Protein AF-A0A3L7U438-F1 (afdb_monomer_lite)

Radius of gyration: 27.16 Å; chains: 1; bounding box: 60×30×64 Å

Structure (mmCIF, N/CA/C/O backbone):
data_AF-A0A3L7U438-F1
#
_entry.id   AF-A0A3L7U438-F1
#
loop_
_atom_site.group_PDB
_atom_site.id
_atom_site.type_symbol
_atom_site.label_atom_id
_atom_site.label_alt_id
_atom_site.label_c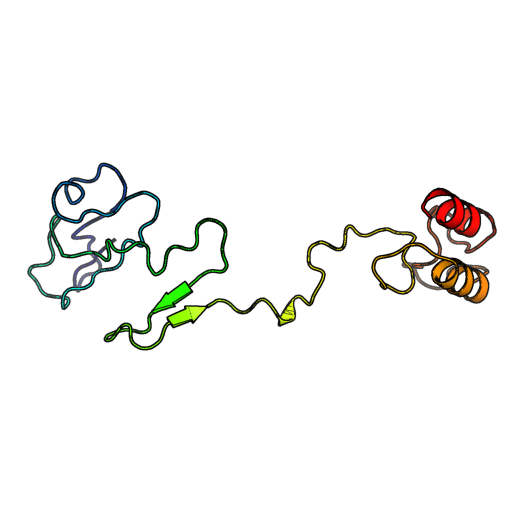omp_id
_atom_site.label_asym_id
_atom_site.label_entity_id
_atom_site.label_seq_id
_atom_site.pdbx_PDB_ins_code
_atom_site.Cartn_x
_atom_site.Cartn_y
_atom_site.Cartn_z
_atom_site.occupancy
_atom_site.B_iso_or_equiv
_atom_site.auth_seq_id
_atom_site.auth_comp_id
_atom_site.auth_asym_id
_atom_site.auth_atom_id
_atom_site.pdbx_PDB_model_num
ATOM 1 N N . THR A 1 1 ? -14.915 -8.941 23.735 1.00 68.50 1 THR A N 1
ATOM 2 C CA . THR A 1 1 ? -15.796 -9.420 24.823 1.00 68.50 1 THR A CA 1
ATOM 3 C C . THR A 1 1 ? -15.431 -8.689 26.090 1.00 68.50 1 THR A C 1
ATOM 5 O O . THR A 1 1 ? -14.265 -8.347 26.259 1.00 68.50 1 THR A O 1
ATOM 8 N N . ILE A 1 2 ? -16.406 -8.408 26.947 1.00 71.25 2 ILE A N 1
ATOM 9 C CA . ILE A 1 2 ? -16.184 -7.694 28.205 1.00 71.25 2 ILE A CA 1
ATOM 10 C C . ILE A 1 2 ? -15.933 -8.723 29.306 1.00 71.25 2 ILE A C 1
ATOM 12 O O . ILE A 1 2 ? -16.635 -9.736 29.378 1.00 71.25 2 ILE A O 1
ATOM 16 N N . LYS A 1 3 ? -14.908 -8.481 30.128 1.00 75.69 3 LYS A N 1
ATOM 17 C CA . LYS A 1 3 ? -14.477 -9.367 31.211 1.00 75.69 3 LYS A CA 1
ATOM 18 C C . LYS A 1 3 ? -14.598 -8.677 32.569 1.00 75.69 3 LYS A C 1
ATOM 20 O O . LYS A 1 3 ? -14.417 -7.466 32.653 1.00 75.69 3 LYS A O 1
ATOM 25 N N . ASP A 1 4 ? -14.879 -9.449 33.613 1.00 73.94 4 ASP A N 1
ATOM 26 C CA . ASP A 1 4 ? -14.794 -8.976 34.994 1.00 73.94 4 ASP A CA 1
ATOM 27 C C . ASP A 1 4 ? -13.340 -8.909 35.500 1.00 73.94 4 ASP A C 1
ATOM 29 O O . ASP A 1 4 ? -12.386 -9.248 34.794 1.00 73.94 4 ASP A O 1
ATOM 33 N N . ALA A 1 5 ? -13.163 -8.479 36.753 1.00 76.06 5 ALA A N 1
ATOM 34 C CA . ALA A 1 5 ? -11.854 -8.386 37.406 1.00 76.06 5 ALA A CA 1
ATOM 35 C C . ALA A 1 5 ? -11.143 -9.743 37.595 1.00 76.06 5 ALA A C 1
ATOM 37 O O . ALA A 1 5 ? -9.959 -9.764 37.918 1.00 76.06 5 ALA A O 1
ATOM 38 N N . SER A 1 6 ? -11.849 -10.861 37.404 1.00 88.19 6 SER A N 1
ATOM 39 C CA . SER A 1 6 ? -11.295 -12.222 37.422 1.00 88.19 6 SER A CA 1
ATOM 40 C C . SER A 1 6 ? -11.043 -12.760 36.007 1.00 88.19 6 SER A C 1
ATOM 42 O O . SER A 1 6 ? -10.848 -13.959 35.831 1.00 88.19 6 SER A O 1
ATOM 44 N N . GLU A 1 7 ? -11.080 -11.886 34.996 1.00 81.12 7 GLU A N 1
ATOM 45 C CA . GLU A 1 7 ? -10.982 -12.196 33.567 1.00 81.12 7 GLU A CA 1
ATOM 46 C C . GLU A 1 7 ? -12.106 -13.084 33.002 1.00 81.12 7 GLU A C 1
ATOM 48 O O . GLU A 1 7 ? -12.023 -13.539 31.853 1.00 81.12 7 GLU A O 1
ATOM 53 N N . THR A 1 8 ? -13.183 -13.298 33.758 1.00 84.62 8 THR A N 1
ATOM 54 C CA . THR A 1 8 ? -14.337 -14.067 33.287 1.00 84.62 8 THR A CA 1
ATOM 55 C C . THR A 1 8 ? -15.117 -13.223 32.298 1.00 84.62 8 THR A C 1
ATOM 57 O O . THR A 1 8 ? -15.425 -12.065 32.568 1.00 84.62 8 THR A O 1
ATOM 60 N N . VAL A 1 9 ? -15.458 -13.789 31.140 1.00 77.62 9 VAL A N 1
ATOM 61 C CA . VAL A 1 9 ? -16.299 -13.097 30.157 1.00 77.62 9 VAL A CA 1
ATOM 62 C C . VAL A 1 9 ? -17.699 -12.915 30.738 1.00 77.62 9 VAL A C 1
ATOM 64 O O . VAL A 1 9 ? -18.395 -13.893 30.994 1.00 77.62 9 VAL A O 1
ATOM 67 N N . VAL A 1 10 ? -18.105 -11.661 30.919 1.00 75.81 10 VAL A N 1
ATOM 68 C CA . VAL A 1 10 ? -19.432 -11.284 31.424 1.00 75.81 10 VAL A CA 1
ATOM 69 C C . VAL A 1 10 ? -20.386 -10.873 30.303 1.00 75.81 10 VAL A C 1
ATOM 71 O O . VAL A 1 10 ? -21.597 -10.998 30.468 1.00 75.81 10 VAL A O 1
ATOM 74 N N . ALA A 1 11 ? -19.867 -10.431 29.148 1.00 73.62 11 ALA A N 1
ATOM 75 C CA . ALA A 1 11 ? -20.690 -10.070 27.994 1.00 73.62 11 ALA A CA 1
ATOM 76 C C . ALA A 1 11 ? -19.946 -10.150 26.636 1.00 73.62 11 ALA A C 1
ATOM 78 O O . ALA A 1 11 ? -18.720 -9.995 26.557 1.00 73.62 11 ALA A O 1
ATOM 79 N N . GLY A 1 12 ? -20.704 -10.349 25.551 1.00 67.94 12 GLY A N 1
ATOM 80 C CA . GLY A 1 12 ? -20.227 -10.456 24.161 1.00 67.94 12 GLY A CA 1
ATOM 81 C C . GLY A 1 12 ? -19.971 -11.900 23.680 1.00 67.94 12 GLY A C 1
ATOM 82 O O . GLY A 1 12 ? -20.107 -12.832 24.473 1.00 67.94 12 GLY A O 1
ATOM 83 N N . PRO A 1 13 ? -19.560 -12.119 22.410 1.00 64.31 13 PRO A N 1
ATOM 84 C CA . PRO A 1 13 ? -19.243 -11.125 21.375 1.00 64.31 13 PRO A CA 1
ATOM 85 C C . PRO A 1 13 ? -20.481 -10.354 20.900 1.00 64.31 13 PRO A C 1
ATOM 87 O O . PRO A 1 13 ? -21.585 -10.888 20.892 1.00 64.31 13 PRO A O 1
ATOM 90 N N . PHE A 1 14 ? -20.279 -9.087 20.548 1.00 68.88 14 PHE A N 1
ATOM 91 C CA . PHE A 1 14 ? -21.320 -8.192 20.045 1.00 68.88 14 PHE A CA 1
ATOM 92 C C . PHE A 1 14 ? -21.117 -7.985 18.543 1.00 68.88 14 PHE A C 1
ATOM 94 O O . PHE A 1 14 ? -19.987 -8.055 18.062 1.00 68.88 14 PHE A O 1
ATOM 101 N N . GLY A 1 15 ? -22.219 -7.812 17.823 1.00 61.34 15 GLY A N 1
ATOM 102 C CA . GLY A 1 15 ? -22.281 -7.707 16.368 1.00 61.34 15 GLY A CA 1
ATOM 103 C C . GLY A 1 15 ? -23.725 -7.847 15.880 1.00 61.34 15 GLY A C 1
ATOM 104 O O . GLY A 1 15 ? -24.647 -7.998 16.697 1.00 61.34 15 GLY A O 1
ATOM 105 N N . GLU A 1 16 ? -23.910 -7.821 14.560 1.00 61.69 16 GLU A N 1
ATOM 106 C CA . GLU A 1 16 ? -25.215 -7.982 13.908 1.00 61.69 16 GLU A CA 1
ATOM 107 C C . GLU A 1 16 ? -25.943 -9.239 14.433 1.00 61.69 16 GLU A C 1
ATOM 109 O O . GLU A 1 16 ? -25.401 -10.346 14.426 1.00 61.69 16 GLU A O 1
ATOM 114 N N . GLY A 1 17 ? -27.168 -9.064 14.948 1.00 60.84 17 GLY A N 1
ATOM 115 C CA . GLY A 1 17 ? -28.008 -10.158 15.460 1.00 60.84 17 GLY A CA 1
ATOM 116 C C . GLY A 1 17 ? -27.777 -10.583 16.920 1.00 60.84 17 GLY A C 1
ATOM 117 O O . GLY A 1 17 ? -28.431 -11.516 17.391 1.00 60.84 17 GLY A O 1
ATOM 118 N N . SER A 1 18 ? -26.886 -9.920 17.666 1.00 64.38 18 SER A N 1
ATOM 119 C CA . SER A 1 18 ? -26.721 -10.158 19.112 1.00 64.38 18 SER A CA 1
ATOM 120 C C . SER A 1 18 ? -27.888 -9.583 19.938 1.00 64.38 18 SER A C 1
ATOM 122 O O . SER A 1 18 ? -28.585 -8.679 19.497 1.00 64.38 18 SER A O 1
ATOM 124 N N . VAL A 1 19 ? -28.127 -10.078 21.161 1.00 63.56 19 VAL A N 1
ATOM 125 C CA . VAL A 1 19 ? -29.256 -9.622 22.013 1.00 63.56 19 VAL A CA 1
ATOM 126 C C . VAL A 1 19 ? -29.200 -8.109 22.320 1.00 63.56 19 VAL A C 1
ATOM 128 O O . VAL A 1 19 ? -30.243 -7.494 22.523 1.00 63.56 19 VAL A O 1
ATOM 131 N N . GLY A 1 20 ? -28.012 -7.491 22.267 1.00 56.78 20 GLY A N 1
ATOM 132 C CA . GLY A 1 20 ? -27.820 -6.037 22.389 1.00 56.78 20 GLY A CA 1
ATOM 133 C C . GLY A 1 20 ? -28.181 -5.212 21.151 1.00 56.78 20 GLY A C 1
ATOM 134 O O . GLY A 1 20 ? -28.315 -3.995 21.238 1.00 56.78 20 GLY A O 1
ATOM 135 N N . TYR A 1 21 ? -28.406 -5.864 20.010 1.00 59.66 21 TYR A N 1
ATOM 136 C CA . TYR A 1 21 ? -28.709 -5.235 18.721 1.00 59.66 21 TYR A CA 1
ATOM 137 C C . TYR A 1 21 ? -30.061 -4.504 18.708 1.00 59.66 21 TYR A C 1
ATOM 139 O O . TYR A 1 21 ? -30.243 -3.547 17.967 1.00 59.66 21 TYR A O 1
ATOM 147 N N . PHE A 1 22 ? -31.021 -4.913 19.547 1.00 51.66 22 PHE A N 1
ATOM 148 C CA . PHE A 1 22 ? -32.369 -4.328 19.526 1.00 51.66 22 PHE A CA 1
ATOM 149 C C . PHE A 1 22 ? -32.479 -2.981 20.268 1.00 51.66 22 PHE A C 1
ATOM 151 O O . PHE A 1 22 ? -33.544 -2.368 20.252 1.00 51.66 22 PHE A O 1
ATOM 158 N N . LEU A 1 23 ? -31.399 -2.522 20.916 1.00 52.66 23 LEU A N 1
ATOM 159 C CA . LEU A 1 23 ? -31.339 -1.217 21.589 1.00 52.66 23 LEU A CA 1
ATOM 160 C C . LEU A 1 23 ? -30.050 -0.428 21.310 1.00 52.66 23 LEU A C 1
ATOM 162 O O . LEU A 1 23 ? -30.092 0.789 21.423 1.00 52.66 23 LEU A O 1
ATOM 166 N N . GLY A 1 24 ? -28.944 -1.088 20.941 1.00 56.97 24 GLY A N 1
ATOM 167 C CA . GLY A 1 24 ? -27.645 -0.437 20.735 1.00 56.97 24 GLY A CA 1
ATOM 168 C C . GLY A 1 24 ? -27.284 -0.100 19.286 1.00 56.97 24 GLY A C 1
ATOM 169 O O . GLY A 1 24 ? -26.157 0.299 19.065 1.00 56.97 24 GLY A O 1
ATOM 170 N N . SER A 1 25 ? -28.170 -0.326 18.306 1.00 59.78 25 SER A N 1
ATOM 171 C CA . SER A 1 25 ? -28.040 0.113 16.896 1.00 59.78 25 SER A CA 1
ATOM 172 C C . SER A 1 25 ? -26.759 -0.255 16.111 1.00 59.78 25 SER A C 1
ATOM 174 O O . SER A 1 25 ? -26.659 0.123 14.953 1.00 59.78 25 SER A O 1
ATOM 176 N N . VAL A 1 26 ? -25.835 -1.047 16.666 1.00 64.06 26 VAL A N 1
ATOM 177 C CA . VAL A 1 26 ? -24.579 -1.459 16.012 1.00 64.06 26 VAL A CA 1
ATOM 178 C C . VAL A 1 26 ? -24.831 -2.376 14.801 1.00 64.06 26 VAL A C 1
ATOM 180 O O . VAL A 1 26 ? -25.173 -3.551 14.955 1.00 64.06 26 VAL A O 1
ATOM 183 N N . GLY A 1 27 ? -24.630 -1.855 13.596 1.00 66.75 27 GLY A N 1
ATOM 184 C CA . GLY A 1 27 ? -24.719 -2.512 12.296 1.00 66.75 27 GLY A CA 1
ATOM 185 C C . GLY A 1 27 ? -23.367 -2.825 11.641 1.00 66.75 27 GLY A C 1
ATOM 186 O O . GLY A 1 27 ? -22.313 -2.820 12.273 1.00 66.75 27 GLY A O 1
ATOM 187 N N . THR A 1 28 ? -23.404 -3.144 10.342 1.00 68.94 28 THR A N 1
ATOM 188 C CA . THR A 1 28 ? -22.216 -3.515 9.540 1.00 68.94 28 THR A CA 1
ATOM 189 C C . THR A 1 28 ? -21.204 -2.387 9.394 1.00 68.94 28 THR A C 1
ATOM 191 O O . THR A 1 28 ? -20.037 -2.642 9.102 1.00 68.94 28 THR A O 1
ATOM 194 N N . ASP A 1 29 ? -21.663 -1.159 9.604 1.00 68.06 29 ASP A N 1
ATOM 195 C CA . ASP A 1 29 ? -20.872 0.051 9.466 1.00 68.06 29 ASP A CA 1
ATOM 196 C C . ASP A 1 29 ? -20.412 0.585 10.828 1.00 68.06 29 ASP A C 1
ATOM 198 O O . ASP A 1 29 ? -19.851 1.669 10.865 1.00 68.06 29 ASP A O 1
ATOM 202 N N . ASP A 1 30 ? -20.612 -0.145 11.931 1.00 69.31 30 ASP A N 1
ATOM 203 C CA . ASP A 1 30 ? -20.339 0.329 13.293 1.00 69.31 30 ASP A CA 1
ATOM 204 C C . ASP A 1 30 ? -19.149 -0.369 13.958 1.00 69.31 30 ASP A C 1
ATOM 206 O O . ASP A 1 30 ? -18.766 -1.496 13.629 1.00 69.31 30 ASP A O 1
ATOM 210 N N . VAL A 1 31 ? -18.564 0.304 14.951 1.00 70.50 31 VAL A N 1
ATOM 211 C CA . VAL A 1 31 ? -17.470 -0.233 15.763 1.00 70.50 31 VAL A CA 1
ATOM 212 C C . VAL A 1 31 ? -18.040 -0.665 17.107 1.00 70.50 31 VAL A C 1
ATOM 214 O O . VAL A 1 31 ? -18.520 0.161 17.866 1.00 70.50 31 VAL A O 1
ATOM 217 N N . CYS A 1 32 ? -17.948 -1.954 17.458 1.00 67.25 32 CYS A N 1
ATOM 218 C CA . CYS A 1 32 ? -18.407 -2.479 18.757 1.00 67.25 32 CYS A CA 1
ATOM 219 C C . CYS A 1 32 ? -17.541 -1.992 19.947 1.00 67.25 32 CYS A C 1
ATOM 221 O O . CYS A 1 32 ? -16.862 -2.792 20.602 1.00 67.25 32 CYS A O 1
ATOM 223 N N . ARG A 1 33 ? -17.555 -0.688 20.236 1.00 73.31 33 ARG A N 1
ATOM 224 C CA . ARG A 1 33 ? -16.862 -0.016 21.342 1.00 73.31 33 ARG A CA 1
ATOM 225 C C . ARG A 1 33 ? -17.879 0.469 22.373 1.00 73.31 33 ARG A C 1
ATOM 227 O O . ARG A 1 33 ? -18.931 0.946 21.998 1.00 73.31 33 ARG A O 1
ATOM 234 N N . LEU A 1 34 ? -17.564 0.343 23.662 1.00 73.50 34 LEU A N 1
ATOM 235 C CA . LEU A 1 34 ? -18.405 0.831 24.763 1.00 73.50 34 LEU A CA 1
ATOM 236 C C . LEU A 1 34 ? -18.263 2.360 24.911 1.00 73.50 34 LEU A C 1
ATOM 238 O O . LEU A 1 34 ? -17.133 2.829 25.066 1.00 73.50 34 LEU A O 1
ATOM 242 N N . GLU A 1 35 ? -19.371 3.107 24.906 1.00 70.12 35 GLU A N 1
ATOM 243 C CA . GLU A 1 35 ? -19.399 4.569 25.136 1.00 70.12 35 GLU A CA 1
ATOM 244 C C . GLU A 1 35 ? -19.788 4.954 26.575 1.00 70.12 35 GLU A C 1
ATOM 246 O O . GLU A 1 35 ? -19.637 6.104 26.988 1.00 70.12 35 GLU A O 1
ATOM 251 N N . GLU A 1 36 ? -20.247 3.997 27.383 1.00 71.25 36 GLU A N 1
ATOM 252 C CA . GLU A 1 36 ? -20.520 4.224 28.803 1.00 71.25 36 GLU A CA 1
ATOM 253 C C . GLU A 1 36 ? -19.308 3.946 29.711 1.00 71.25 36 GLU A C 1
ATOM 255 O O . GLU A 1 36 ? -18.383 3.195 29.387 1.00 71.25 36 GLU A O 1
ATOM 260 N N . ASN A 1 37 ? -19.331 4.530 30.914 1.00 72.56 37 ASN A N 1
ATOM 261 C CA . ASN A 1 37 ? -18.312 4.263 31.927 1.00 72.56 37 ASN A CA 1
ATOM 262 C C . ASN A 1 37 ? -18.361 2.789 32.367 1.00 72.56 37 ASN A C 1
ATOM 264 O O . ASN A 1 37 ? -19.404 2.339 32.855 1.00 72.56 37 ASN A O 1
ATOM 268 N N . PRO A 1 38 ? -17.233 2.052 32.310 1.00 68.31 38 PRO A N 1
ATOM 269 C CA . PRO A 1 38 ? -17.197 0.673 32.765 1.00 68.31 38 PRO A CA 1
ATOM 270 C C . PRO A 1 38 ? -17.610 0.570 34.234 1.00 68.31 38 PRO A C 1
ATOM 272 O O . PRO A 1 38 ? -17.036 1.220 35.110 1.00 68.31 38 PRO A O 1
ATOM 275 N N . SER A 1 39 ? -18.602 -0.267 34.517 1.00 70.50 39 SER A N 1
ATOM 276 C CA . SER A 1 39 ? -19.097 -0.491 35.872 1.00 70.50 39 SER A CA 1
ATOM 277 C C . SER A 1 39 ? -19.458 -1.959 36.086 1.00 70.50 39 SER A C 1
ATOM 279 O O . SER A 1 39 ? -19.441 -2.770 35.163 1.00 70.50 39 SER A O 1
ATOM 281 N N . ALA A 1 40 ? -19.836 -2.317 37.313 1.00 70.44 40 ALA A N 1
ATOM 282 C CA . ALA A 1 40 ? -20.387 -3.643 37.590 1.00 70.44 40 ALA A CA 1
ATOM 283 C C . ALA A 1 40 ? -21.737 -3.904 36.880 1.00 70.44 40 ALA A C 1
ATOM 285 O O . ALA A 1 40 ? -22.241 -5.022 36.938 1.00 70.44 40 ALA A O 1
ATOM 286 N N . HIS A 1 41 ? -22.327 -2.889 36.237 1.00 67.94 41 HIS A N 1
ATOM 287 C CA . HIS A 1 41 ? -23.624 -2.954 35.563 1.00 67.94 41 HIS A CA 1
ATOM 288 C C . HIS A 1 41 ? -23.539 -3.100 34.038 1.00 67.94 41 HIS A C 1
ATOM 290 O O . HIS A 1 41 ? -24.576 -3.021 33.382 1.00 67.94 41 HIS A O 1
ATOM 296 N N . ILE A 1 42 ? -22.355 -3.359 33.472 1.00 67.31 42 ILE A N 1
ATOM 297 C CA . ILE A 1 42 ? -22.246 -3.681 32.044 1.00 67.31 42 ILE A CA 1
ATOM 298 C C . ILE A 1 42 ? -23.102 -4.916 31.748 1.00 67.31 42 ILE A C 1
ATOM 300 O O . ILE A 1 42 ? -22.986 -5.951 32.411 1.00 67.31 42 ILE A O 1
ATOM 304 N N . SER A 1 43 ? -23.962 -4.811 30.740 1.00 69.69 43 SER A N 1
ATOM 305 C CA . SER A 1 43 ? -24.923 -5.851 30.388 1.00 69.69 43 SER A CA 1
ATOM 306 C C . SER A 1 43 ? -24.949 -6.100 28.882 1.00 69.69 43 SER A C 1
ATOM 308 O O . SER A 1 43 ? -24.154 -5.559 28.119 1.00 69.69 43 SER A O 1
ATOM 310 N N . GLN A 1 44 ? -25.875 -6.948 28.432 1.00 66.19 44 GLN A N 1
ATOM 311 C CA . GLN A 1 44 ? -26.082 -7.171 27.001 1.00 66.19 44 GLN A CA 1
ATOM 312 C C . GLN A 1 44 ? -26.691 -5.955 26.285 1.00 66.19 44 GLN A C 1
ATOM 314 O O . GLN A 1 44 ? -26.722 -5.972 25.065 1.00 66.19 44 GLN A O 1
ATOM 319 N N . VAL A 1 45 ? -27.161 -4.931 27.008 1.00 67.31 45 VAL A N 1
ATOM 320 C CA . VAL A 1 45 ? -27.796 -3.711 26.465 1.00 67.31 45 VAL A CA 1
ATOM 321 C C . VAL A 1 45 ? -27.024 -2.435 26.827 1.00 67.31 45 VAL A C 1
ATOM 323 O O . VAL A 1 45 ? -27.614 -1.369 26.939 1.00 67.31 45 VAL A O 1
ATOM 326 N N . SER A 1 46 ? -25.724 -2.568 27.087 1.00 74.12 46 SER A N 1
ATOM 327 C CA . SER A 1 46 ? -24.811 -1.439 27.287 1.00 74.12 46 SER A CA 1
ATOM 328 C C . SER A 1 46 ? -24.746 -0.520 26.059 1.00 74.12 46 SER A C 1
ATOM 330 O O . SER A 1 46 ? -24.927 -0.999 24.939 1.00 74.12 46 SER A O 1
ATOM 332 N N . ASP A 1 47 ? -24.452 0.766 26.266 1.00 72.69 47 ASP A N 1
ATOM 333 C CA . ASP A 1 47 ? -24.340 1.750 25.180 1.00 72.69 47 ASP A CA 1
ATOM 334 C C . ASP A 1 47 ? -23.031 1.536 24.402 1.00 72.69 47 ASP A C 1
ATOM 336 O O . ASP A 1 47 ? -21.925 1.695 24.939 1.00 72.69 47 ASP A O 1
ATOM 340 N N . PHE A 1 48 ? -23.165 1.138 23.137 1.00 74.06 48 PHE A N 1
ATOM 341 C CA . PHE A 1 48 ? -22.059 0.968 22.197 1.00 74.06 48 PHE A CA 1
ATOM 342 C C . PHE A 1 48 ? -22.069 2.090 21.157 1.00 74.06 48 PHE A C 1
ATOM 344 O O . PHE A 1 48 ? -23.129 2.630 20.862 1.00 74.06 48 PHE A O 1
ATOM 351 N N . ASP A 1 49 ? -20.900 2.399 20.595 1.00 72.12 49 ASP A N 1
ATOM 352 C CA . ASP A 1 49 ? -20.768 3.326 19.469 1.00 72.12 49 ASP A CA 1
ATOM 353 C C . ASP A 1 49 ? -21.546 2.779 18.266 1.00 72.12 49 ASP A C 1
ATOM 355 O O . ASP A 1 49 ? -21.210 1.735 17.695 1.00 72.12 49 ASP A O 1
ATOM 359 N N . ASP A 1 50 ? -22.619 3.485 17.931 1.00 69.31 50 ASP A N 1
ATOM 360 C CA . ASP A 1 50 ? -23.598 3.155 16.899 1.00 69.31 50 ASP A CA 1
ATOM 361 C C . ASP A 1 50 ? -23.612 4.181 15.758 1.00 69.31 50 ASP A C 1
ATOM 363 O O . ASP A 1 50 ? -24.606 4.345 15.044 1.00 69.31 50 ASP A O 1
ATOM 367 N N . THR A 1 51 ? -22.527 4.949 15.629 1.00 68.94 51 THR A N 1
ATOM 368 C CA . THR A 1 51 ? -22.526 6.162 14.810 1.00 68.94 51 THR A CA 1
ATOM 369 C C . THR A 1 51 ? -21.776 6.043 13.490 1.00 68.94 51 THR A C 1
ATOM 371 O O . THR A 1 51 ? -21.630 7.041 12.781 1.00 68.94 51 THR A O 1
ATOM 374 N N . ALA A 1 52 ? -21.278 4.855 13.152 1.00 72.25 52 ALA A N 1
ATOM 375 C CA . ALA A 1 52 ? -20.408 4.540 12.020 1.00 72.25 52 ALA A CA 1
ATOM 376 C C . ALA A 1 52 ? -19.126 5.393 11.889 1.00 72.25 52 ALA A C 1
ATOM 378 O O . ALA A 1 52 ? -18.329 5.201 10.967 1.00 72.25 52 ALA A O 1
ATOM 379 N N . ARG A 1 53 ? -18.885 6.333 12.815 1.00 71.69 53 ARG A N 1
ATOM 380 C CA . ARG A 1 53 ? -17.877 7.400 12.697 1.00 71.69 53 ARG A CA 1
ATOM 381 C C . ARG A 1 53 ? -16.437 6.895 12.673 1.00 71.69 53 ARG A C 1
ATOM 383 O O . ARG A 1 53 ? -15.577 7.612 12.168 1.00 71.69 53 ARG A O 1
ATOM 390 N N . PHE A 1 54 ? -16.185 5.688 13.180 1.00 70.69 54 PHE A N 1
ATOM 391 C CA . PHE A 1 54 ? -14.856 5.066 13.215 1.00 70.69 54 PHE A CA 1
ATOM 392 C C . PHE A 1 54 ? -14.782 3.729 12.478 1.00 70.69 54 PHE A C 1
ATOM 394 O O . PHE A 1 54 ? -13.808 2.998 12.651 1.00 70.69 54 PHE A O 1
ATOM 401 N N . SER A 1 55 ? -15.786 3.379 11.671 1.00 72.69 55 SER A N 1
ATOM 402 C CA . SER A 1 55 ? -15.704 2.156 10.876 1.00 72.69 55 SER A CA 1
ATOM 403 C C . SER A 1 55 ? -14.663 2.272 9.778 1.00 72.69 55 SER A C 1
ATOM 405 O O . SER A 1 55 ? -14.470 3.311 9.149 1.00 72.69 55 SER A O 1
ATOM 407 N N . THR A 1 56 ? -13.966 1.163 9.568 1.00 69.88 56 THR A N 1
ATOM 408 C CA . THR A 1 56 ? -12.792 1.072 8.700 1.00 69.88 56 THR A CA 1
ATOM 409 C C . THR A 1 56 ? -13.069 0.164 7.509 1.00 69.88 56 THR A C 1
ATOM 411 O O . THR A 1 56 ? -12.158 -0.226 6.779 1.00 69.88 56 THR A O 1
ATOM 414 N N . PHE A 1 57 ? -14.340 -0.186 7.280 1.00 66.56 57 PHE A N 1
ATOM 415 C CA . PHE A 1 57 ? -14.723 -1.014 6.149 1.00 66.56 57 PHE A CA 1
ATOM 416 C C . PHE A 1 57 ? -14.393 -0.290 4.834 1.00 66.56 57 PHE A C 1
ATOM 418 O O . PHE A 1 57 ? -15.040 0.680 4.451 1.00 66.56 57 PHE A O 1
ATOM 425 N N . GLY A 1 58 ? -13.339 -0.749 4.152 1.00 68.75 58 GLY A N 1
ATOM 426 C CA . GLY A 1 58 ? -12.831 -0.126 2.925 1.00 68.75 58 GLY A CA 1
ATOM 427 C C . GLY A 1 58 ? -11.953 1.118 3.127 1.00 68.75 58 GLY A C 1
ATOM 428 O O . GLY A 1 58 ? -11.665 1.801 2.147 1.00 68.75 58 GLY A O 1
ATOM 429 N N . ALA A 1 59 ? -11.506 1.413 4.352 1.00 74.62 59 ALA A N 1
ATOM 430 C CA . ALA A 1 59 ? -10.653 2.559 4.678 1.00 74.62 59 ALA A CA 1
ATOM 431 C C . ALA A 1 59 ? -9.517 2.166 5.650 1.00 74.62 59 ALA A C 1
ATOM 433 O O . ALA A 1 59 ? -9.568 1.093 6.254 1.00 74.62 59 ALA A O 1
ATOM 434 N N . PRO A 1 60 ? -8.472 3.001 5.820 1.00 78.56 60 PRO A N 1
ATOM 435 C CA . PRO 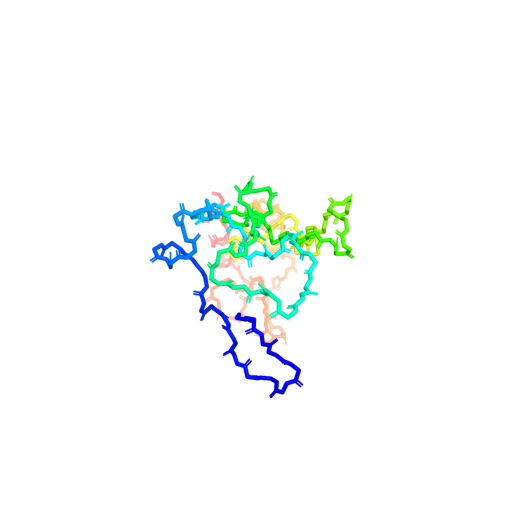A 1 60 ? -7.478 2.803 6.872 1.00 78.56 60 PRO A CA 1
ATOM 436 C C . PRO A 1 60 ? -8.106 2.608 8.250 1.00 78.56 60 PRO A C 1
ATOM 438 O O . PRO A 1 60 ? -9.135 3.211 8.552 1.00 78.56 60 PRO A O 1
ATOM 441 N N . ASN A 1 61 ? -7.469 1.800 9.105 1.00 76.38 61 ASN A N 1
ATOM 442 C CA . ASN A 1 61 ? -7.995 1.586 10.447 1.00 76.38 61 ASN A CA 1
ATOM 443 C C . ASN A 1 61 ? -8.014 2.892 11.251 1.00 76.38 61 ASN A C 1
ATOM 445 O O . ASN A 1 61 ? -7.013 3.601 11.274 1.00 76.38 61 ASN A O 1
ATOM 449 N N . GLN A 1 62 ? -9.112 3.186 11.945 1.00 80.81 62 GLN A N 1
ATOM 450 C CA . GLN A 1 62 ? -9.281 4.366 12.787 1.00 80.81 62 GLN A CA 1
ATOM 451 C C . GLN A 1 62 ? -9.719 3.956 14.191 1.00 80.81 62 GLN A C 1
ATOM 453 O O . GLN A 1 62 ? -10.469 2.997 14.363 1.00 80.81 62 GLN A O 1
ATOM 458 N N . TRP A 1 63 ? -9.236 4.668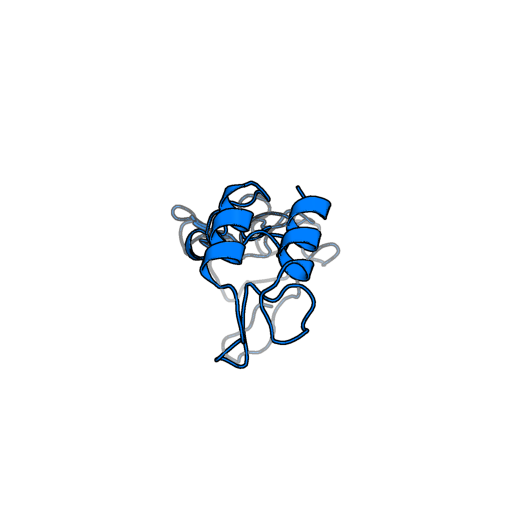 15.206 1.00 74.94 63 TRP A N 1
ATOM 459 C CA . TRP A 1 63 ? -9.687 4.508 16.585 1.00 74.94 63 TRP A CA 1
ATOM 460 C C . TRP A 1 63 ? -9.594 5.835 17.336 1.00 74.94 63 TRP A C 1
ATOM 462 O O . TRP A 1 63 ? -8.600 6.559 17.242 1.00 74.94 63 TRP A O 1
ATOM 472 N N . ALA A 1 64 ? -10.628 6.156 18.107 1.00 77.25 64 ALA A N 1
ATOM 473 C CA . ALA A 1 64 ? -10.601 7.294 19.013 1.00 77.25 64 ALA A CA 1
ATOM 474 C C . ALA A 1 64 ? -9.812 6.970 20.292 1.00 77.25 64 ALA A C 1
ATOM 476 O O . ALA A 1 64 ? -9.821 5.838 20.788 1.00 77.25 64 ALA A O 1
ATOM 477 N N . GLN A 1 65 ? -9.103 7.963 20.830 1.00 74.81 65 GLN A N 1
ATOM 478 C CA . GLN A 1 65 ? -8.480 7.851 22.146 1.00 74.81 65 GLN A CA 1
ATOM 479 C C . GLN A 1 65 ? -9.555 7.950 23.234 1.00 74.81 65 GLN A C 1
ATOM 481 O O . GLN A 1 65 ? -10.392 8.839 23.215 1.00 74.81 65 GLN A O 1
ATOM 486 N N . CYS A 1 66 ? -9.532 7.039 24.206 1.00 60.62 66 CYS A N 1
ATOM 487 C CA . CYS A 1 66 ? -10.404 7.135 25.378 1.00 60.62 66 CYS A CA 1
ATOM 488 C C . CYS A 1 66 ? -9.880 8.192 26.373 1.00 60.62 66 CYS A C 1
ATOM 490 O O . CYS A 1 66 ? -8.658 8.311 26.521 1.00 60.62 66 CYS A O 1
ATOM 492 N N . PRO A 1 67 ? -10.755 8.861 27.154 1.00 65.69 67 PRO A N 1
ATOM 493 C CA . PRO A 1 67 ? -12.207 8.658 27.258 1.00 65.69 67 PRO A CA 1
ATOM 494 C C . PRO A 1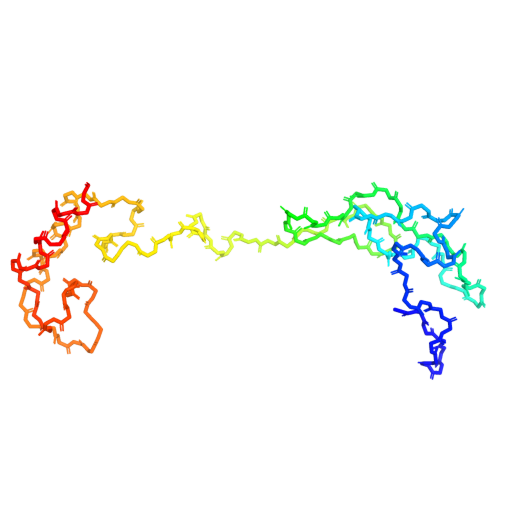 67 ? -13.058 9.593 26.387 1.00 65.69 67 PRO A C 1
ATOM 496 O O . PRO A 1 67 ? -14.262 9.381 26.304 1.00 65.69 67 PRO A O 1
ATOM 499 N N . ASP A 1 68 ? -12.478 10.627 25.785 1.00 68.75 68 ASP A N 1
ATOM 500 C CA . ASP A 1 68 ? -13.184 11.581 24.943 1.00 68.75 68 ASP A CA 1
ATOM 501 C C . ASP A 1 68 ? -12.772 11.409 23.483 1.00 68.75 68 ASP A C 1
ATOM 503 O O . ASP A 1 68 ? -11.602 11.509 23.131 1.00 68.75 68 ASP A O 1
ATOM 507 N N . ASP A 1 69 ? -13.758 11.224 22.609 1.00 72.44 69 ASP A N 1
ATOM 508 C CA . ASP A 1 69 ? -13.575 11.011 21.164 1.00 72.44 69 ASP A CA 1
ATOM 509 C C . ASP A 1 69 ? -13.074 12.256 20.412 1.00 72.44 69 ASP A C 1
ATOM 511 O O . ASP A 1 69 ? -13.269 12.420 19.209 1.00 72.44 69 ASP A O 1
ATOM 515 N N . SER A 1 70 ? -12.428 13.168 21.136 1.00 76.75 70 SER A N 1
ATOM 516 C CA . SER A 1 70 ? -11.844 14.404 20.643 1.00 76.75 70 SER A CA 1
ATOM 517 C C . SER A 1 70 ? -10.613 14.155 19.769 1.00 76.75 70 SER A C 1
ATOM 519 O O . SER A 1 70 ? -10.295 14.993 18.922 1.00 76.75 70 SER A O 1
ATOM 521 N N . VAL A 1 71 ? -9.942 13.008 19.932 1.00 80.19 71 VAL A N 1
ATOM 522 C CA . VAL A 1 71 ? -8.772 12.618 19.138 1.00 80.19 71 VAL A CA 1
ATOM 523 C C . VAL A 1 71 ? -9.015 11.285 18.446 1.00 80.19 71 VAL A C 1
ATOM 525 O O . VAL A 1 71 ? -9.068 10.236 19.085 1.00 80.19 71 VAL A O 1
ATOM 528 N N . VAL A 1 72 ? -9.085 11.328 17.117 1.00 80.81 72 VAL A N 1
ATOM 529 C CA . VAL A 1 72 ? -9.204 10.155 16.246 1.00 80.81 72 VAL A CA 1
ATOM 530 C C . VAL A 1 72 ? -7.849 9.891 15.611 1.00 80.81 72 VAL A C 1
ATOM 532 O O . VAL A 1 72 ? -7.302 10.750 14.919 1.00 80.81 72 VAL A O 1
ATOM 535 N N . ILE A 1 73 ? -7.297 8.708 15.855 1.00 80.31 73 ILE A N 1
ATOM 536 C CA . ILE A 1 73 ? -6.056 8.260 15.232 1.00 80.31 73 ILE A CA 1
ATOM 537 C C . ILE A 1 73 ? -6.431 7.410 14.026 1.00 80.31 73 ILE A C 1
ATOM 539 O O . ILE A 1 73 ? -7.169 6.438 14.161 1.00 80.31 73 ILE A O 1
ATOM 543 N N . SER A 1 74 ? -5.903 7.769 12.858 1.00 86.12 74 SER A N 1
ATOM 544 C CA . SER A 1 74 ? -5.939 6.924 11.666 1.00 86.12 74 SER A CA 1
ATOM 545 C C . SER A 1 74 ? -4.599 6.221 11.514 1.00 86.12 74 SER A C 1
ATOM 547 O O . SER A 1 74 ? -3.546 6.819 11.741 1.00 86.12 74 SER A O 1
ATOM 549 N N . GLN A 1 75 ? -4.634 4.96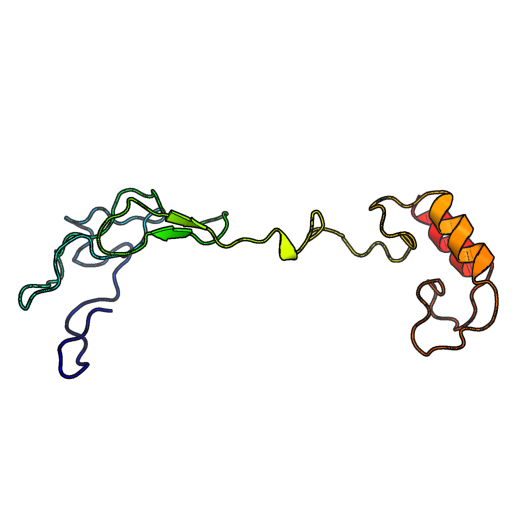1 11.100 1.00 83.06 75 GLN A N 1
ATOM 550 C CA . GLN A 1 75 ? -3.457 4.240 10.658 1.00 83.06 75 GLN A CA 1
ATOM 551 C C . GLN A 1 75 ? -2.841 5.002 9.483 1.00 83.06 75 GLN A C 1
ATOM 553 O O . GLN A 1 75 ? -3.510 5.271 8.484 1.00 83.06 75 GLN A O 1
ATOM 558 N N . ASP A 1 76 ? -1.579 5.386 9.645 1.00 83.00 76 ASP A N 1
ATOM 559 C CA . ASP A 1 76 ? -0.819 6.096 8.629 1.00 83.00 76 ASP A CA 1
ATOM 560 C C . ASP A 1 76 ? -0.115 5.089 7.714 1.00 83.00 76 ASP A C 1
ATOM 562 O O . ASP A 1 76 ? 0.679 4.262 8.168 1.00 83.00 76 ASP A O 1
ATOM 566 N N . PHE A 1 77 ? -0.424 5.164 6.422 1.00 74.94 77 PHE A N 1
ATOM 567 C CA . PHE A 1 77 ? 0.205 4.365 5.374 1.00 74.94 77 PHE A CA 1
ATOM 568 C C . PHE A 1 77 ? 1.158 5.185 4.502 1.00 74.94 77 PHE A C 1
ATOM 570 O O . PHE A 1 77 ? 1.679 4.653 3.530 1.00 74.94 77 PHE A O 1
ATOM 577 N N . SER A 1 78 ? 1.438 6.448 4.840 1.00 75.12 78 SER A N 1
ATOM 578 C CA . SER A 1 78 ? 2.383 7.293 4.096 1.00 75.12 78 SER A CA 1
ATOM 579 C C . SER A 1 78 ? 3.783 6.674 4.011 1.00 75.12 78 SER A C 1
ATOM 581 O O . SER A 1 78 ? 4.469 6.819 3.003 1.00 75.12 78 SER A O 1
ATOM 583 N N . ALA A 1 79 ? 4.176 5.898 5.026 1.00 71.31 79 ALA A N 1
ATOM 584 C CA . ALA A 1 79 ? 5.414 5.121 5.031 1.00 71.31 79 ALA A CA 1
ATOM 585 C C . ALA A 1 79 ? 5.457 4.002 3.969 1.00 71.31 79 ALA A C 1
ATOM 587 O O . ALA A 1 79 ? 6.538 3.494 3.683 1.00 71.31 79 ALA A O 1
ATOM 588 N N . LEU A 1 80 ? 4.313 3.610 3.394 1.00 69.00 80 LEU A N 1
ATOM 589 C CA . LEU A 1 80 ? 4.244 2.677 2.265 1.00 69.00 80 LEU A CA 1
ATOM 590 C C . LEU A 1 80 ? 4.443 3.373 0.903 1.00 69.00 80 LEU A C 1
ATOM 592 O O . LEU A 1 80 ? 4.573 2.677 -0.100 1.00 69.00 80 LEU A O 1
ATOM 596 N N . GLY A 1 81 ? 4.509 4.711 0.868 1.00 63.12 81 GLY A N 1
ATOM 597 C CA . GLY A 1 81 ? 4.692 5.511 -0.345 1.00 63.12 81 GLY A CA 1
ATOM 598 C C . GLY A 1 81 ? 3.448 5.599 -1.241 1.00 63.12 81 GLY A C 1
ATOM 599 O O . GLY A 1 81 ? 2.526 4.784 -1.149 1.00 63.12 81 GLY A O 1
ATOM 600 N N . ASP A 1 82 ? 3.431 6.598 -2.132 1.00 58.62 82 ASP A N 1
ATOM 601 C CA . ASP A 1 82 ? 2.476 6.709 -3.246 1.00 58.62 82 ASP A CA 1
ATOM 602 C C . ASP A 1 82 ? 2.747 5.570 -4.246 1.00 58.62 82 ASP A C 1
ATOM 604 O O . ASP A 1 82 ? 3.407 5.764 -5.261 1.00 58.62 82 ASP A O 1
ATOM 608 N N . GLY A 1 83 ? 2.338 4.338 -3.930 1.00 52.84 83 GLY A N 1
ATOM 609 C CA . GLY A 1 83 ? 2.758 3.212 -4.768 1.00 52.84 83 GLY A CA 1
ATOM 610 C C . GLY A 1 83 ? 2.445 1.803 -4.289 1.00 52.84 83 GLY A C 1
ATOM 611 O O . GLY A 1 83 ? 2.968 0.858 -4.860 1.00 52.84 83 GLY A O 1
ATOM 612 N N . VAL A 1 84 ? 1.570 1.577 -3.308 1.00 54.19 84 VAL A N 1
ATOM 613 C CA . VAL A 1 84 ? 1.219 0.189 -2.912 1.00 54.19 84 VAL A CA 1
ATOM 614 C C . VAL A 1 84 ? 0.311 -0.537 -3.929 1.00 54.19 84 VAL A C 1
ATOM 616 O O . VAL A 1 84 ? -0.135 -1.657 -3.699 1.00 54.19 84 VAL A O 1
ATOM 619 N N . CYS A 1 85 ? 0.067 0.093 -5.083 1.00 50.66 85 CYS A N 1
ATOM 620 C CA . CYS A 1 85 ? -0.344 -0.544 -6.335 1.00 50.66 85 CYS A CA 1
ATOM 621 C C . CYS A 1 85 ? 0.696 -0.313 -7.446 1.00 50.66 85 CYS A C 1
ATOM 623 O O . CYS A 1 85 ? 0.333 -0.172 -8.609 1.00 50.66 85 CYS A O 1
ATOM 625 N N . GLN A 1 86 ? 1.990 -0.299 -7.124 1.00 53.19 86 GLN A N 1
ATOM 626 C CA . GLN A 1 86 ? 2.990 -0.694 -8.102 1.00 53.19 86 GLN A CA 1
ATOM 627 C C . GLN A 1 86 ? 2.750 -2.184 -8.323 1.00 53.19 86 GLN A C 1
ATOM 629 O O . GLN A 1 86 ? 3.254 -3.043 -7.598 1.00 53.19 86 GLN A O 1
ATOM 634 N N . MET A 1 87 ? 1.893 -2.500 -9.302 1.00 51.75 87 MET A N 1
ATOM 635 C CA . MET A 1 87 ? 2.131 -3.718 -10.057 1.00 51.75 87 MET A CA 1
ATOM 636 C C . MET A 1 87 ? 3.605 -3.639 -10.415 1.00 51.75 87 MET A C 1
ATOM 638 O O . MET A 1 87 ? 3.997 -2.698 -11.095 1.00 51.75 87 MET A O 1
ATOM 642 N N . PHE A 1 88 ? 4.403 -4.540 -9.849 1.00 60.06 88 PHE A N 1
ATOM 643 C CA . PHE A 1 88 ? 5.771 -4.774 -10.275 1.00 60.06 88 PHE A CA 1
ATOM 644 C C . PHE A 1 88 ? 5.695 -4.977 -11.788 1.00 60.06 88 PHE A C 1
ATOM 646 O O . PHE A 1 88 ? 5.311 -6.053 -12.244 1.00 60.06 88 PHE A O 1
ATOM 653 N N . ALA A 1 89 ? 5.927 -3.909 -12.541 1.00 77.25 89 ALA A N 1
ATOM 654 C CA . ALA A 1 89 ? 6.198 -3.951 -13.954 1.00 77.25 89 ALA A CA 1
ATOM 655 C C . ALA A 1 89 ? 7.681 -4.293 -13.999 1.00 77.25 89 ALA A C 1
ATOM 657 O O . ALA A 1 89 ? 8.488 -3.441 -13.641 1.00 77.25 89 ALA A O 1
ATOM 658 N N . PRO A 1 90 ? 8.064 -5.542 -14.311 1.00 84.00 90 PRO A N 1
ATOM 659 C CA . PRO A 1 90 ? 9.465 -5.940 -14.239 1.00 84.00 90 PRO A CA 1
ATOM 660 C C . PRO A 1 90 ? 10.347 -5.045 -15.120 1.00 84.00 90 PRO A C 1
ATOM 662 O O . PRO A 1 90 ? 11.503 -4.829 -14.788 1.00 84.00 90 PRO A O 1
ATOM 665 N N . ALA A 1 91 ? 9.771 -4.491 -16.193 1.00 90.38 91 ALA A N 1
ATOM 666 C CA . ALA A 1 91 ? 10.409 -3.576 -17.128 1.00 90.38 91 ALA A CA 1
ATOM 667 C C . ALA A 1 91 ? 10.466 -2.091 -16.692 1.00 90.38 91 ALA A C 1
ATOM 669 O O . ALA A 1 91 ? 11.109 -1.320 -17.395 1.00 90.38 91 ALA A O 1
ATOM 670 N N . ASP A 1 92 ? 9.832 -1.684 -15.582 1.00 91.56 92 ASP A N 1
ATOM 671 C CA . ASP A 1 92 ? 9.976 -0.336 -14.989 1.00 91.56 92 ASP A CA 1
ATOM 672 C C . ASP A 1 92 ? 11.208 -0.335 -14.068 1.00 91.56 92 ASP A C 1
ATOM 674 O O . ASP A 1 92 ? 11.131 -0.638 -12.875 1.00 91.56 92 ASP A O 1
ATOM 678 N N . LEU A 1 93 ? 12.372 -0.081 -14.662 1.00 90.69 93 LEU A N 1
ATOM 679 C CA . LEU A 1 93 ? 13.685 -0.160 -14.025 1.00 90.69 93 LEU A CA 1
ATOM 680 C C . LEU A 1 93 ? 14.022 1.100 -13.219 1.00 90.69 93 LEU A C 1
ATOM 682 O O . LEU A 1 93 ? 14.870 1.038 -12.322 1.00 90.69 93 LEU A O 1
ATOM 686 N N . ASP A 1 94 ? 13.395 2.241 -13.526 1.00 89.88 94 ASP A N 1
ATOM 687 C CA . ASP A 1 94 ? 13.588 3.497 -12.790 1.00 89.88 94 ASP A CA 1
ATOM 688 C C . ASP A 1 94 ? 12.534 3.754 -11.695 1.00 89.88 94 ASP A C 1
ATOM 690 O O . ASP A 1 94 ? 12.674 4.696 -10.902 1.00 89.88 94 ASP A O 1
ATOM 694 N N . HIS A 1 95 ? 11.547 2.858 -11.589 1.00 86.38 95 HIS A N 1
ATOM 695 C CA . HIS A 1 95 ? 10.426 2.879 -10.650 1.00 86.38 95 HIS A CA 1
ATOM 696 C C . HIS A 1 95 ? 9.549 4.133 -10.771 1.00 86.38 95 HIS A C 1
ATOM 698 O O . HIS A 1 95 ? 8.961 4.587 -9.778 1.00 86.38 95 HIS A O 1
ATOM 704 N N . SER A 1 96 ? 9.450 4.710 -11.968 1.00 86.75 96 SER A N 1
ATOM 705 C CA . SER A 1 96 ? 8.607 5.877 -12.242 1.00 86.75 96 SER A CA 1
ATOM 706 C C . SER A 1 96 ? 7.115 5.538 -12.333 1.00 86.75 96 SER A C 1
ATOM 708 O O . SER A 1 96 ? 6.272 6.441 -12.287 1.00 86.75 96 SER A O 1
ATOM 710 N N . GLY A 1 97 ? 6.765 4.251 -12.408 1.00 85.25 97 GLY A N 1
ATOM 711 C CA . GLY A 1 97 ? 5.403 3.756 -12.587 1.00 85.25 97 GLY A CA 1
ATOM 712 C C . GLY A 1 97 ? 4.946 3.724 -14.047 1.00 85.25 97 GLY A C 1
ATOM 713 O O . GLY A 1 97 ? 3.761 3.486 -14.298 1.00 85.25 97 GLY A O 1
ATOM 714 N N . VAL A 1 98 ? 5.844 3.984 -14.999 1.00 87.88 98 VAL A N 1
ATOM 715 C CA . VAL A 1 98 ? 5.609 3.908 -16.446 1.00 87.88 98 VAL A CA 1
ATOM 716 C C . VAL A 1 98 ? 6.777 3.179 -17.104 1.00 87.88 98 VAL A C 1
ATOM 718 O O . VAL A 1 98 ? 7.900 3.322 -16.652 1.00 87.88 98 VAL A O 1
ATOM 721 N N . ILE A 1 99 ? 6.514 2.412 -18.166 1.00 91.75 99 ILE A N 1
ATOM 722 C CA . ILE A 1 99 ? 7.570 1.779 -18.966 1.00 91.75 99 ILE A CA 1
ATOM 723 C C . ILE A 1 99 ? 7.839 2.691 -20.161 1.00 91.75 99 ILE A C 1
ATOM 725 O O . ILE A 1 99 ? 6.980 2.849 -21.031 1.00 91.75 99 ILE A O 1
ATOM 729 N N . ASP A 1 100 ? 9.002 3.333 -20.202 1.00 92.81 100 ASP A N 1
ATOM 730 C CA . ASP A 1 100 ? 9.368 4.246 -21.277 1.00 92.81 100 ASP A CA 1
ATOM 731 C C . ASP A 1 100 ? 10.860 4.177 -21.673 1.00 92.81 100 ASP A C 1
ATOM 733 O O . ASP A 1 100 ? 11.586 3.212 -21.430 1.00 92.81 100 ASP A O 1
ATOM 737 N N . SER A 1 101 ? 11.320 5.155 -22.457 1.00 94.75 101 SER A N 1
ATOM 738 C CA . SER A 1 101 ? 12.706 5.187 -22.936 1.00 94.75 101 SER A CA 1
ATOM 739 C C . SER A 1 101 ? 13.753 5.344 -21.822 1.00 94.75 101 SER A C 1
ATOM 741 O O . SER A 1 101 ? 14.932 5.082 -22.072 1.00 94.75 101 SER A O 1
ATOM 743 N N . GLY A 1 102 ? 13.345 5.785 -20.629 1.00 94.69 102 GLY A N 1
ATOM 744 C CA . GLY A 1 102 ? 14.157 5.827 -19.419 1.00 94.69 102 GLY A CA 1
ATOM 745 C C . GLY A 1 102 ? 14.624 4.434 -19.009 1.00 94.69 102 GLY A C 1
ATOM 746 O O . GLY A 1 102 ? 15.828 4.236 -18.825 1.00 94.69 102 GLY A O 1
ATOM 747 N N . ASP A 1 103 ? 13.722 3.452 -19.019 1.00 95.06 103 ASP A N 1
ATOM 748 C CA . ASP A 1 103 ? 14.022 2.054 -18.686 1.00 95.06 103 ASP A CA 1
ATOM 749 C C . ASP A 1 103 ? 14.983 1.421 -19.688 1.00 95.06 103 ASP A C 1
ATOM 751 O O . ASP A 1 103 ? 15.953 0.759 -19.313 1.00 95.06 103 ASP A O 1
ATOM 755 N N . ILE A 1 104 ? 14.798 1.710 -20.983 1.00 95.38 104 ILE A N 1
ATOM 756 C CA . ILE A 1 104 ? 15.759 1.301 -22.020 1.00 95.38 104 ILE A CA 1
ATOM 757 C C . ILE A 1 104 ? 17.145 1.877 -21.720 1.00 95.38 104 ILE A C 1
ATOM 759 O O . ILE A 1 104 ? 18.154 1.191 -21.886 1.00 95.38 104 ILE A O 1
ATOM 763 N N . GLY A 1 105 ? 17.213 3.140 -21.293 1.00 95.75 105 GLY A N 1
ATOM 764 C CA . GLY A 1 105 ? 18.467 3.788 -20.922 1.00 95.75 105 GLY A CA 1
ATOM 765 C C . GLY A 1 105 ? 19.204 3.038 -19.814 1.00 95.75 105 GLY A C 1
ATOM 766 O O . GLY A 1 105 ? 20.414 2.843 -19.925 1.00 95.75 105 GLY A O 1
ATOM 767 N N . ILE A 1 106 ? 18.479 2.582 -18.789 1.00 93.94 106 ILE A N 1
ATOM 768 C CA . ILE A 1 106 ? 19.036 1.789 -17.684 1.00 93.94 106 ILE A CA 1
ATOM 769 C C . ILE A 1 106 ? 19.488 0.410 -18.173 1.00 93.94 106 ILE A C 1
ATOM 771 O O . ILE A 1 106 ? 20.644 0.046 -17.963 1.00 93.94 106 ILE A O 1
ATOM 775 N N . CYS A 1 107 ? 18.639 -0.311 -18.908 1.00 93.62 107 CYS A N 1
ATOM 776 C CA . CYS A 1 107 ? 18.963 -1.634 -19.449 1.00 93.62 107 CYS A CA 1
ATOM 777 C C . CYS A 1 107 ? 20.229 -1.607 -20.333 1.00 93.62 107 CYS A C 1
ATOM 779 O O . CYS A 1 107 ? 21.107 -2.460 -20.219 1.00 93.62 107 CYS A O 1
ATOM 781 N N . LEU A 1 108 ? 20.399 -0.567 -21.160 1.00 94.56 108 LEU A N 1
ATOM 782 C CA . LEU A 1 108 ? 21.602 -0.393 -21.982 1.00 94.56 108 LEU A CA 1
ATOM 783 C C . LEU A 1 108 ? 22.859 -0.049 -21.166 1.00 94.56 108 LEU A C 1
ATOM 785 O O . LEU A 1 108 ? 23.964 -0.424 -21.567 1.00 94.56 108 LEU A O 1
ATOM 789 N N . LEU A 1 109 ? 22.720 0.681 -20.055 1.00 93.75 109 LEU A N 1
ATOM 790 C CA . LEU A 1 109 ? 23.839 1.003 -19.163 1.00 93.75 109 LEU A CA 1
ATOM 791 C C . LEU A 1 109 ? 24.341 -0.230 -18.400 1.00 93.75 109 LEU A C 1
ATOM 793 O O . LEU A 1 109 ? 25.547 -0.335 -18.173 1.00 93.75 109 LEU A O 1
ATOM 797 N N . ASP A 1 110 ? 23.446 -1.163 -18.080 1.00 92.69 110 ASP A N 1
ATOM 798 C CA . ASP A 1 110 ? 23.742 -2.388 -17.329 1.00 92.69 110 ASP A CA 1
ATOM 799 C C . ASP A 1 110 ? 24.182 -3.573 -18.206 1.00 92.69 110 ASP A C 1
ATOM 801 O O . ASP A 1 110 ? 24.394 -4.671 -17.695 1.00 92.69 110 ASP A O 1
ATOM 805 N N . SER A 1 111 ? 24.353 -3.359 -19.517 1.00 93.25 111 SER A N 1
ATOM 806 C CA . SER A 1 111 ? 24.648 -4.434 -20.472 1.00 93.25 111 SER A CA 1
ATOM 807 C C . SER A 1 111 ? 25.850 -5.311 -20.085 1.00 93.25 111 SER A C 1
ATOM 809 O O . SER A 1 111 ? 26.939 -4.822 -19.753 1.00 93.25 111 SER A O 1
ATOM 811 N N . GLY A 1 112 ? 25.665 -6.625 -20.218 1.00 93.31 112 GLY A N 1
ATOM 812 C CA . GLY A 1 112 ? 26.667 -7.646 -19.922 1.00 93.31 112 GLY A CA 1
ATOM 813 C C . GLY A 1 112 ? 26.273 -8.603 -18.789 1.00 93.31 112 GLY A C 1
ATOM 814 O O . GLY A 1 112 ? 25.113 -8.653 -18.382 1.00 93.31 112 GLY A O 1
ATOM 815 N N . PRO A 1 113 ? 27.239 -9.385 -18.275 1.00 93.69 113 PRO A N 1
ATOM 816 C CA . PRO A 1 113 ? 26.952 -10.468 -17.346 1.00 93.69 113 PRO A CA 1
ATOM 817 C C . PRO A 1 113 ? 26.516 -9.954 -15.980 1.00 93.69 113 PRO A C 1
ATOM 819 O O . PRO A 1 113 ? 27.197 -9.140 -15.341 1.00 93.69 113 PRO A O 1
ATOM 822 N N . CYS A 1 114 ? 25.427 -10.524 -15.475 1.00 88.94 114 CYS A N 1
ATOM 823 C CA . CYS A 1 114 ? 24.924 -10.219 -14.149 1.00 88.94 114 CYS A CA 1
ATOM 824 C C . CYS A 1 114 ? 25.898 -10.736 -13.080 1.00 88.94 114 CYS A C 1
ATOM 826 O O . CYS A 1 114 ? 26.138 -11.936 -12.923 1.00 88.94 114 CYS A O 1
ATOM 828 N N . SER A 1 115 ? 26.499 -9.798 -12.346 1.00 82.38 115 SER A N 1
ATOM 829 C CA . SER A 1 115 ? 27.516 -10.083 -11.322 1.00 82.38 115 SER A CA 1
ATOM 830 C C . SER A 1 115 ? 26.915 -10.498 -9.972 1.00 82.38 115 SER A C 1
ATOM 832 O O . SER A 1 115 ? 27.600 -11.115 -9.154 1.00 82.38 115 SER A O 1
ATOM 834 N N . ASP A 1 116 ? 25.646 -10.160 -9.744 1.00 77.81 116 ASP A N 1
ATOM 835 C CA . ASP A 1 116 ? 24.876 -10.461 -8.540 1.00 77.81 116 ASP A CA 1
ATOM 836 C C . ASP A 1 116 ? 23.782 -11.498 -8.869 1.00 77.81 116 ASP A C 1
ATOM 838 O O . ASP A 1 116 ? 23.264 -11.500 -9.989 1.00 77.81 116 ASP A O 1
ATOM 842 N N . PRO A 1 117 ? 23.420 -12.405 -7.941 1.00 72.75 117 PRO A N 1
ATOM 843 C CA . PRO A 1 117 ? 22.274 -13.299 -8.110 1.00 72.75 117 PRO A CA 1
ATOM 844 C C . PRO A 1 117 ? 20.938 -12.590 -8.385 1.00 72.75 117 PRO A C 1
ATOM 846 O O . PRO A 1 117 ? 20.013 -13.263 -8.840 1.00 72.75 117 PRO A O 1
ATOM 849 N N . VAL A 1 118 ? 20.820 -11.286 -8.109 1.00 73.62 118 VAL A N 1
ATOM 850 C CA . VAL A 1 118 ? 19.666 -10.465 -8.491 1.00 73.62 118 VAL A CA 1
ATOM 851 C C . VAL A 1 118 ? 20.129 -9.317 -9.385 1.00 73.62 118 VAL A C 1
ATOM 853 O O . VAL A 1 118 ? 20.852 -8.424 -8.952 1.00 73.62 118 VAL A O 1
ATOM 856 N N . CYS A 1 119 ? 19.685 -9.340 -10.637 1.00 85.81 119 CYS A N 1
ATOM 857 C CA . CYS A 1 119 ? 20.026 -8.378 -11.675 1.00 85.81 119 CYS A CA 1
ATOM 858 C C . CYS A 1 119 ? 18.710 -7.802 -12.206 1.00 85.81 119 CYS A C 1
ATOM 860 O O . CYS A 1 119 ? 18.034 -8.483 -12.968 1.00 85.81 119 CYS A O 1
ATOM 862 N N . PRO A 1 120 ? 18.280 -6.613 -11.746 1.00 88.81 120 PRO A N 1
ATOM 863 C CA . PRO A 1 120 ? 16.964 -6.076 -12.100 1.00 88.81 120 PRO A CA 1
ATOM 864 C C . PRO A 1 120 ? 16.762 -5.904 -13.610 1.00 88.81 120 PRO A C 1
ATOM 866 O O . PRO A 1 120 ? 15.656 -6.083 -14.097 1.00 88.81 120 PRO A O 1
ATOM 869 N N . SER A 1 121 ? 17.847 -5.615 -14.332 1.00 91.88 121 SER A N 1
ATOM 870 C CA . SER A 1 121 ? 17.865 -5.396 -15.781 1.00 91.88 121 SER A CA 1
ATOM 871 C C . SER A 1 121 ? 17.846 -6.693 -16.620 1.00 91.88 121 SER A C 1
ATOM 873 O O . SER A 1 121 ? 17.721 -6.592 -17.836 1.00 91.88 121 SER A O 1
ATOM 875 N N . ASP A 1 122 ? 17.963 -7.879 -15.999 1.00 93.75 122 ASP A N 1
ATOM 876 C CA . ASP A 1 122 ? 17.822 -9.212 -16.629 1.00 93.75 122 ASP A CA 1
ATOM 877 C C . ASP A 1 122 ? 16.367 -9.686 -16.491 1.00 93.75 122 ASP A C 1
ATOM 879 O O . ASP A 1 122 ? 15.972 -10.352 -15.527 1.00 93.75 122 ASP A O 1
ATOM 883 N N . LEU A 1 123 ? 15.549 -9.256 -17.446 1.00 92.31 123 LEU A N 1
ATOM 884 C CA . LEU A 1 123 ? 14.101 -9.430 -17.477 1.00 92.31 123 LEU A CA 1
ATOM 885 C C . LEU A 1 123 ? 13.696 -10.823 -17.964 1.00 92.31 123 LEU A C 1
ATOM 887 O O . LEU A 1 123 ? 12.605 -11.297 -17.627 1.00 92.31 123 LEU A O 1
ATOM 891 N N . ASP A 1 124 ? 14.550 -11.485 -18.748 1.00 92.00 124 ASP A N 1
ATOM 892 C CA . ASP A 1 124 ? 14.301 -12.837 -19.255 1.00 92.00 124 ASP A CA 1
ATOM 893 C C . ASP A 1 124 ? 14.922 -13.956 -18.392 1.00 92.00 124 ASP A C 1
ATOM 895 O O . ASP A 1 124 ? 14.594 -15.138 -18.566 1.00 92.00 124 ASP A O 1
ATOM 899 N N . GLY A 1 125 ? 15.743 -13.590 -17.401 1.00 91.12 125 GLY A N 1
ATOM 900 C CA . GLY A 1 125 ? 16.368 -14.494 -16.439 1.00 91.12 125 GLY A CA 1
ATOM 901 C C . GLY A 1 125 ? 17.536 -15.296 -17.021 1.00 91.12 125 GLY A C 1
ATOM 902 O O . GLY A 1 125 ? 17.863 -16.374 -16.500 1.00 91.12 125 GLY A O 1
ATOM 903 N N . SER A 1 126 ? 18.140 -14.821 -18.111 1.00 92.75 126 SER A N 1
ATOM 904 C CA . SER A 1 126 ? 19.262 -15.464 -18.800 1.00 92.75 126 SER A CA 1
ATOM 905 C C . SER A 1 126 ? 20.603 -15.304 -18.076 1.00 92.75 126 SER A C 1
ATOM 907 O O . SER A 1 126 ? 21.532 -16.075 -18.348 1.00 92.75 126 SER A O 1
ATOM 909 N N . ARG A 1 127 ? 20.678 -14.402 -17.086 1.00 91.81 127 ARG A N 1
ATOM 910 C CA . ARG A 1 127 ? 21.884 -13.942 -16.368 1.00 91.81 127 ARG A CA 1
ATOM 911 C C . ARG A 1 127 ? 22.814 -13.051 -17.184 1.00 91.81 127 ARG A C 1
ATOM 913 O O . ARG A 1 127 ? 23.965 -12.843 -16.784 1.00 91.81 127 ARG A O 1
ATOM 920 N N . GLU A 1 128 ? 22.329 -12.524 -18.292 1.00 93.88 128 GLU A N 1
ATOM 921 C CA . GLU A 1 128 ? 23.014 -11.551 -19.132 1.00 93.88 128 GLU A CA 1
ATOM 922 C C . GLU A 1 128 ? 22.022 -10.429 -19.432 1.00 93.88 128 GLU A C 1
ATOM 924 O O . GLU A 1 128 ? 20.884 -10.714 -19.769 1.00 93.88 128 GLU A O 1
ATOM 929 N N . VAL A 1 129 ? 22.451 -9.172 -19.316 1.00 95.38 129 VAL A N 1
ATOM 930 C CA . VAL A 1 129 ? 21.656 -8.025 -19.771 1.00 95.38 129 VAL A CA 1
ATOM 931 C C . VAL A 1 129 ? 22.013 -7.759 -21.228 1.00 95.38 129 VAL A C 1
ATOM 933 O O . VAL A 1 129 ? 23.119 -7.285 -21.528 1.00 95.38 129 VAL A O 1
ATOM 936 N N . ASP A 1 130 ? 21.108 -8.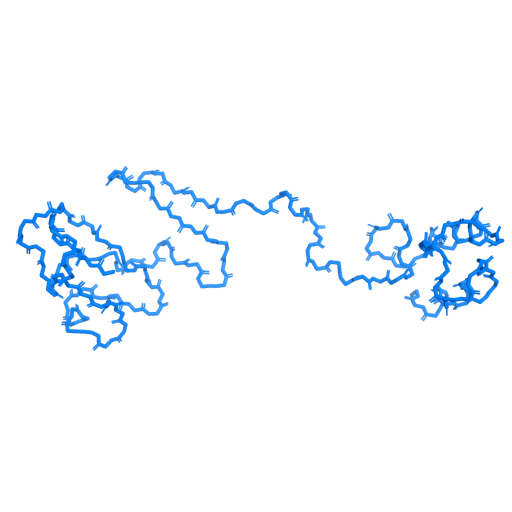090 -22.146 1.00 95.12 130 ASP A N 1
ATOM 937 C CA . ASP A 1 130 ? 21.339 -7.968 -23.582 1.00 95.12 130 ASP A CA 1
ATOM 938 C C . ASP A 1 130 ? 20.119 -7.455 -24.379 1.00 95.12 130 ASP A C 1
ATOM 940 O O . ASP A 1 130 ? 19.232 -6.764 -23.878 1.00 95.12 130 ASP A O 1
ATOM 944 N N . ALA A 1 131 ? 20.124 -7.670 -25.697 1.00 96.00 131 ALA A N 1
ATOM 945 C CA . ALA A 1 131 ? 19.046 -7.203 -26.565 1.00 96.00 131 ALA A CA 1
ATOM 946 C C . ALA A 1 131 ? 17.705 -7.924 -26.315 1.00 96.00 131 ALA A C 1
ATOM 948 O O . ALA A 1 131 ? 16.669 -7.420 -26.758 1.00 96.00 131 ALA A O 1
ATOM 949 N N . GLY A 1 132 ? 17.715 -9.083 -25.650 1.00 95.50 132 GLY A N 1
ATOM 950 C CA . GLY A 1 132 ? 16.528 -9.791 -25.181 1.00 95.50 132 GLY A CA 1
ATOM 951 C C . GLY A 1 132 ? 15.741 -8.959 -24.172 1.00 95.50 132 GLY A C 1
ATOM 952 O O . GLY A 1 132 ? 14.546 -8.740 -24.378 1.00 95.50 132 GLY A O 1
ATOM 953 N N . ASP A 1 133 ? 16.421 -8.391 -23.176 1.00 95.75 133 ASP A N 1
ATOM 954 C CA . ASP A 1 133 ? 15.810 -7.563 -22.128 1.00 95.75 133 ASP A CA 1
ATOM 955 C C . ASP A 1 133 ? 15.252 -6.255 -22.687 1.00 95.75 133 ASP A C 1
ATOM 957 O O . ASP A 1 133 ? 14.103 -5.895 -22.433 1.00 95.75 133 ASP A O 1
ATOM 961 N N . VAL A 1 134 ? 16.008 -5.589 -23.567 1.00 95.75 134 VAL A N 1
ATOM 962 C CA . VAL A 1 134 ? 15.512 -4.408 -24.298 1.00 95.75 134 VAL A CA 1
ATOM 963 C C . VAL A 1 134 ? 14.265 -4.757 -25.118 1.00 95.75 134 VAL A C 1
ATOM 965 O O . VAL A 1 134 ? 13.338 -3.953 -25.229 1.00 95.75 134 VAL A O 1
ATOM 968 N N . GLY A 1 135 ? 14.225 -5.961 -25.694 1.00 95.62 135 GLY A N 1
ATOM 969 C CA . GLY A 1 135 ? 13.063 -6.474 -26.410 1.00 95.62 135 GLY A CA 1
ATOM 970 C C . GLY A 1 135 ? 11.827 -6.607 -25.520 1.00 95.62 135 GLY A C 1
ATOM 971 O O . GLY A 1 135 ? 10.732 -6.290 -25.981 1.00 95.62 135 GLY A O 1
ATOM 972 N N . ILE A 1 136 ? 11.996 -7.019 -24.260 1.00 93.31 136 ILE A N 1
ATOM 973 C CA . ILE A 1 136 ? 10.909 -7.091 -23.274 1.00 93.31 136 ILE A CA 1
ATOM 974 C C . ILE A 1 136 ? 10.405 -5.688 -22.926 1.00 93.31 136 ILE A C 1
ATOM 976 O O . ILE A 1 136 ? 9.201 -5.461 -22.997 1.00 93.31 136 ILE A O 1
ATOM 980 N N . ILE A 1 137 ? 11.297 -4.726 -22.668 1.00 93.56 137 ILE A N 1
ATOM 981 C CA . ILE A 1 137 ? 10.900 -3.335 -22.373 1.00 93.56 137 ILE A CA 1
ATOM 982 C C . ILE A 1 137 ? 10.067 -2.757 -23.524 1.00 93.56 137 ILE A C 1
ATOM 984 O O . ILE A 1 137 ? 8.981 -2.231 -23.313 1.00 93.56 137 ILE A O 1
ATOM 988 N N . LEU A 1 138 ? 10.520 -2.930 -24.770 1.00 93.25 138 LEU A N 1
ATOM 989 C CA . LEU A 1 138 ? 9.803 -2.453 -25.959 1.00 93.25 138 LEU A CA 1
ATOM 990 C C . LEU A 1 138 ? 8.439 -3.128 -26.189 1.00 93.25 138 LEU A C 1
ATOM 992 O O . LEU A 1 138 ? 7.610 -2.575 -26.913 1.00 93.25 138 LEU A O 1
ATOM 996 N N . LEU A 1 139 ? 8.218 -4.328 -25.645 1.00 92.06 139 LEU A N 1
ATOM 997 C CA . LEU A 1 139 ? 6.934 -5.030 -25.723 1.00 92.06 139 LEU A CA 1
ATOM 998 C C . LEU A 1 139 ? 5.929 -4.539 -24.673 1.00 92.06 139 LEU A C 1
ATOM 1000 O O . LEU A 1 139 ? 4.730 -4.740 -24.874 1.00 92.06 139 LEU A O 1
ATOM 1004 N N . GLU A 1 140 ? 6.405 -3.928 -23.586 1.00 84.56 140 GLU A N 1
ATOM 1005 C CA . GLU A 1 140 ? 5.587 -3.506 -22.443 1.00 84.56 140 GLU A CA 1
ATOM 1006 C C . GLU A 1 140 ? 5.391 -1.978 -22.322 1.00 84.56 140 GLU A C 1
ATOM 1008 O O . GLU A 1 140 ? 4.660 -1.541 -21.434 1.00 84.56 140 GLU A O 1
ATOM 1013 N N . MET A 1 141 ? 5.978 -1.184 -23.232 1.00 81.38 141 MET A N 1
ATOM 1014 C CA . MET A 1 141 ? 5.770 0.274 -23.376 1.00 81.38 141 MET A CA 1
ATOM 1015 C C . MET A 1 141 ? 4.325 0.703 -23.683 1.00 81.38 141 MET A C 1
ATOM 1017 O O . MET A 1 141 ? 3.634 0.011 -24.471 1.00 81.38 141 MET A O 1
#

pLDDT: mean 77.37, std 12.54, range [50.66, 96.0]

Sequence (141 aa):
TIKDASETVVAGPFGEGSVGYFLGSVGTDDVCRLEENPSAHISQVSDFDDTARFSTFGAPNQWAQCPDDSVVISQDFSALGDGVCQMFAPADLDHSGVIDSGDIGICLLDSGPCSDPVCPSDLDGSREVDAGDVGIILLEM

Foldseek 3Di:
DDADPVRHDPDDDDAPPFPLCVQQQHYPLFDQAALDDDDPPDDSNGHGTNPSPQGQVVHFHWDADPDDSPDIDGDDCCVVPPPPPPPPPLQPPVPPSDLDVVSVVVLVVQFFAQPDPDDSQCSVNPRGSDVVSVVSSVVRD

Secondary structure (DSSP, 8-state):
-EE-TTS-EEE---STTSTTHHHH---TT----B-SPP-TT--TT--B--S-TT--TTS--EEEPSS-TT-EEEPP-GGG-TTTT----TT-SS-SSS-SHHHHHHHHHT-EE--SS--TT-SSSSSEESHHHHHHHHHH-